Protein AF-A0A7X2SST5-F1 (afdb_monomer_lite)

InterPro domains:
  IPR001851 ABC transporter, permease [PF02653] (2-107)

Sequence (132 aa):
RAIFSLGIHTDNTKILGLMISNGLIGLAGGLISQNNGYADVNMGVGTIVIGLAAIIIGEVAYGELSLTARLVAVVVGSILYRFVLLIVLKLGFSTNDYKLLSAIILAFCLMLPLLQKKFHVNKVLKKGVERP

Radius of gyration: 20.22 Å; chains: 1; bounding box: 59×27×61 Å

pLDDT: mean 71.54, std 14.89, range [31.95, 95.5]

Organism: NCBI:txid1624

Structure (mmCIF, N/CA/C/O backbone):
data_AF-A0A7X2SST5-F1
#
_entry.id   AF-A0A7X2SST5-F1
#
loop_
_atom_site.group_PDB
_atom_site.id
_atom_site.type_symbol
_atom_site.label_atom_id
_atom_site.label_alt_id
_atom_site.label_comp_id
_atom_site.label_asym_id
_atom_site.label_entity_id
_atom_site.label_seq_id
_atom_site.pdbx_PDB_ins_code
_atom_site.Cartn_x
_atom_site.Cartn_y
_atom_site.Cartn_z
_atom_site.occupancy
_atom_site.B_iso_or_equiv
_atom_site.auth_seq_id
_atom_site.auth_comp_id
_atom_site.auth_asym_id
_atom_site.auth_atom_id
_atom_site.pdbx_PDB_model_num
ATOM 1 N N . ARG A 1 1 ? -15.196 4.500 26.429 1.00 44.34 1 ARG A N 1
ATOM 2 C CA . ARG A 1 1 ? -14.581 4.842 27.740 1.00 44.34 1 ARG A CA 1
ATOM 3 C C . ARG A 1 1 ? -14.426 3.644 28.702 1.00 44.34 1 ARG A C 1
ATOM 5 O O . ARG A 1 1 ? -13.832 3.837 29.747 1.00 44.34 1 ARG A O 1
ATOM 12 N N . ALA A 1 2 ? -14.848 2.420 28.348 1.00 51.78 2 ALA A N 1
ATOM 13 C CA . ALA A 1 2 ? -14.745 1.236 29.222 1.00 51.78 2 ALA A CA 1
ATOM 14 C C . ALA A 1 2 ? -13.326 0.630 29.366 1.00 51.78 2 ALA A C 1
ATOM 16 O O . ALA A 1 2 ? -13.075 -0.137 30.284 1.00 51.78 2 ALA A O 1
ATOM 17 N N . ILE A 1 3 ? -12.379 0.998 28.496 1.00 51.78 3 ILE A N 1
ATOM 18 C CA . ILE A 1 3 ? -11.029 0.399 28.449 1.00 51.78 3 ILE A CA 1
ATOM 19 C C . ILE A 1 3 ? -10.110 0.865 29.591 1.00 51.78 3 ILE A C 1
ATOM 21 O O . ILE A 1 3 ? -9.235 0.118 30.015 1.00 51.78 3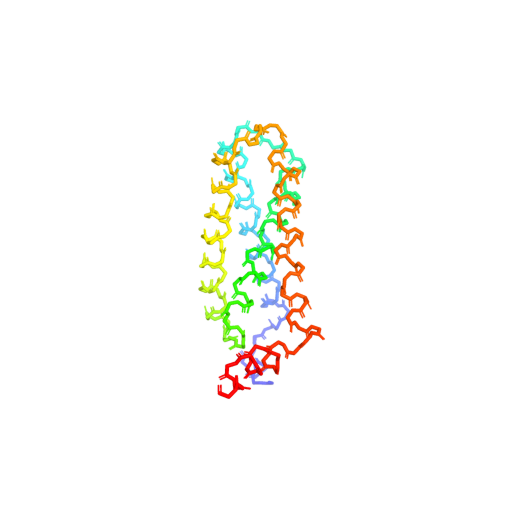 ILE A O 1
ATOM 25 N N . PHE A 1 4 ? -10.342 2.064 30.140 1.00 48.75 4 PHE A N 1
ATOM 26 C CA . PHE A 1 4 ? -9.567 2.576 31.279 1.00 48.75 4 PHE A CA 1
ATOM 27 C C . PHE A 1 4 ? -9.858 1.820 32.588 1.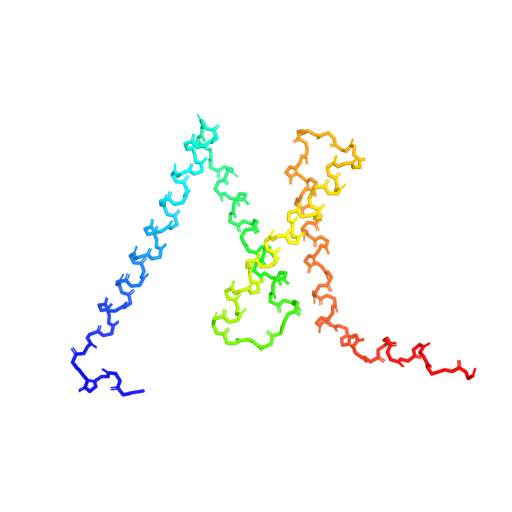00 48.75 4 PHE A C 1
ATOM 29 O O . PHE A 1 4 ? -9.062 1.895 33.515 1.00 48.75 4 PHE A O 1
ATOM 36 N N . SER A 1 5 ? -10.967 1.070 32.660 1.00 53.38 5 SER A N 1
ATOM 37 C CA . SER A 1 5 ? -11.354 0.304 33.853 1.00 53.38 5 SER A CA 1
ATOM 38 C C . SER A 1 5 ? -10.678 -1.071 33.955 1.00 53.38 5 SER A C 1
ATOM 40 O O . SER A 1 5 ? -10.791 -1.705 34.998 1.00 53.38 5 SER A O 1
ATOM 42 N N . LEU A 1 6 ? -9.990 -1.542 32.902 1.00 61.91 6 LEU A N 1
ATOM 43 C CA . LEU A 1 6 ? -9.298 -2.843 32.879 1.00 61.91 6 LEU A CA 1
ATOM 44 C C . LEU A 1 6 ? -7.775 -2.742 33.123 1.00 61.91 6 LEU A C 1
ATOM 46 O O . LEU A 1 6 ? -7.066 -3.727 32.951 1.00 61.91 6 LEU A O 1
ATOM 50 N N . GLY A 1 7 ? -7.236 -1.572 33.493 1.00 60.78 7 GLY A N 1
ATOM 51 C CA . GLY A 1 7 ? -5.789 -1.411 33.734 1.00 60.78 7 GLY A CA 1
ATOM 52 C C . GLY A 1 7 ? -4.916 -1.509 32.472 1.00 60.78 7 GLY A C 1
ATOM 53 O O . GLY A 1 7 ? -3.693 -1.620 32.559 1.00 60.78 7 GLY A O 1
ATOM 54 N N . ILE A 1 8 ? -5.526 -1.462 31.284 1.00 63.69 8 ILE A N 1
ATOM 55 C CA . ILE A 1 8 ? -4.812 -1.568 30.011 1.00 63.69 8 ILE A CA 1
ATOM 56 C C . ILE A 1 8 ? -4.320 -0.176 29.610 1.00 63.69 8 ILE A C 1
ATOM 58 O O . ILE A 1 8 ? -5.101 0.705 29.241 1.00 63.69 8 ILE A O 1
ATOM 62 N N . HIS A 1 9 ? -3.003 0.020 29.676 1.00 71.94 9 HIS A N 1
ATOM 63 C CA . HIS A 1 9 ? -2.341 1.245 29.240 1.00 71.94 9 HIS A CA 1
ATOM 64 C C . HIS A 1 9 ? -2.629 1.480 27.749 1.00 71.94 9 HIS A C 1
ATOM 66 O O . HIS A 1 9 ? -2.152 0.755 26.868 1.00 71.94 9 HIS A O 1
ATOM 72 N N . THR A 1 10 ? -3.442 2.498 27.460 1.00 75.62 10 THR A N 1
ATOM 73 C CA . THR A 1 10 ? -3.863 2.834 26.089 1.00 75.62 10 THR A CA 1
ATOM 74 C C . THR A 1 10 ? -2.660 3.195 25.216 1.00 75.62 10 THR A C 1
ATOM 76 O O . THR A 1 10 ? -2.633 2.854 24.035 1.00 75.62 10 THR A O 1
ATOM 79 N N . ASP A 1 11 ? -1.636 3.812 25.804 1.00 79.75 11 ASP A N 1
ATOM 80 C CA . ASP A 1 11 ? -0.404 4.170 25.102 1.00 79.75 11 ASP A CA 1
ATOM 81 C C . ASP A 1 11 ? 0.383 2.931 24.675 1.00 79.75 11 ASP A C 1
ATOM 83 O O . ASP A 1 11 ? 0.794 2.836 23.522 1.00 79.75 11 ASP A O 1
ATOM 87 N N . ASN A 1 12 ? 0.471 1.916 25.539 1.00 83.12 12 ASN A N 1
ATOM 88 C CA . ASN A 1 12 ? 1.140 0.659 25.207 1.00 83.12 12 ASN A CA 1
ATOM 89 C C . ASN A 1 12 ? 0.404 -0.102 24.092 1.00 83.12 12 ASN A C 1
ATOM 91 O O . ASN A 1 12 ? 1.028 -0.686 23.212 1.00 83.12 12 ASN A O 1
ATOM 95 N N . THR A 1 13 ? -0.931 -0.032 24.078 1.00 84.44 13 THR A N 1
ATOM 96 C CA . THR A 1 13 ? -1.754 -0.637 23.016 1.00 84.44 13 THR A CA 1
ATOM 97 C C . THR A 1 13 ? -1.552 0.073 21.672 1.00 84.44 13 THR A C 1
ATOM 99 O O . THR A 1 13 ? -1.451 -0.581 20.634 1.00 84.44 13 THR A O 1
ATOM 102 N N . LYS A 1 14 ? -1.440 1.409 21.672 1.00 86.06 14 LYS A N 1
ATOM 103 C CA . LYS A 1 14 ? -1.131 2.190 20.462 1.00 86.06 14 LYS A CA 1
ATOM 104 C C . LYS A 1 14 ? 0.275 1.901 19.942 1.00 86.06 14 LYS A C 1
ATOM 106 O O . LYS A 1 14 ? 0.432 1.683 18.744 1.00 86.06 14 LYS A O 1
ATOM 111 N N . ILE A 1 15 ? 1.276 1.876 20.825 1.00 90.31 15 ILE A N 1
ATOM 112 C CA . ILE A 1 15 ? 2.669 1.572 20.467 1.00 90.31 15 ILE A CA 1
ATOM 113 C C . ILE A 1 15 ? 2.757 0.168 19.867 1.00 90.31 15 ILE A C 1
ATOM 115 O O . ILE A 1 15 ? 3.333 0.007 18.795 1.00 90.31 15 ILE A O 1
ATOM 119 N N . LEU A 1 16 ? 2.113 -0.825 20.489 1.00 90.38 16 LEU A N 1
ATOM 120 C CA . LEU A 1 16 ? 2.062 -2.188 19.963 1.00 90.38 16 LEU A CA 1
ATOM 121 C C . LEU A 1 16 ? 1.411 -2.234 18.571 1.00 90.38 16 LEU A C 1
ATOM 123 O O . LEU A 1 16 ? 1.956 -2.848 17.656 1.00 90.38 16 LEU A O 1
ATOM 127 N N . GLY A 1 17 ? 0.289 -1.533 18.378 1.00 91.38 17 GLY A N 1
ATOM 128 C CA . GLY A 1 17 ? -0.372 -1.435 17.074 1.00 91.38 17 GLY A CA 1
ATOM 129 C C . GLY A 1 17 ? 0.509 -0.789 15.998 1.00 91.38 17 GLY A C 1
ATOM 130 O O . GLY A 1 17 ? 0.579 -1.290 14.873 1.00 91.38 17 GLY A O 1
ATOM 131 N N . LEU A 1 18 ? 1.227 0.284 16.340 1.00 92.25 18 LEU A N 1
ATOM 132 C CA . LEU A 1 18 ? 2.168 0.955 15.438 1.00 92.25 18 LEU A CA 1
ATOM 133 C C . LEU A 1 18 ? 3.368 0.067 15.104 1.00 92.25 18 LEU A C 1
ATOM 135 O O . LEU A 1 18 ? 3.762 -0.003 13.941 1.00 92.25 18 LEU A O 1
ATOM 139 N N . MET A 1 19 ? 3.929 -0.630 16.093 1.00 95.38 19 MET A N 1
ATOM 140 C CA . MET A 1 19 ? 5.042 -1.556 15.889 1.00 95.38 19 MET A CA 1
ATOM 141 C C . MET A 1 19 ? 4.658 -2.699 14.953 1.00 95.38 19 MET A C 1
ATOM 143 O O . MET A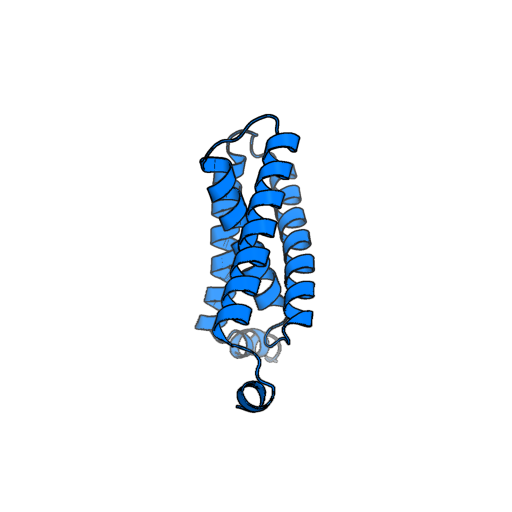 1 19 ? 5.379 -2.964 13.994 1.00 95.38 19 MET A O 1
ATOM 147 N N . ILE A 1 20 ? 3.506 -3.337 15.184 1.00 95.50 20 ILE A N 1
ATOM 148 C CA . ILE A 1 20 ? 3.022 -4.435 14.337 1.00 95.50 20 ILE A CA 1
ATOM 149 C C . ILE A 1 20 ? 2.752 -3.932 12.914 1.00 95.50 20 ILE A C 1
ATOM 151 O O . ILE A 1 20 ? 3.186 -4.559 11.951 1.00 95.50 20 ILE A O 1
ATOM 155 N N . SER A 1 21 ? 2.096 -2.776 12.767 1.00 91.31 21 SER A N 1
ATOM 156 C CA . SER A 1 21 ? 1.772 -2.215 11.447 1.00 91.31 21 SER A CA 1
ATOM 157 C C . SER A 1 21 ? 3.030 -1.890 10.637 1.00 91.31 21 SER A C 1
ATOM 159 O O . SER A 1 21 ? 3.147 -2.304 9.485 1.00 91.31 21 SER A O 1
ATOM 161 N N . ASN A 1 22 ? 4.003 -1.201 11.242 1.00 93.75 22 ASN A N 1
ATOM 162 C CA . ASN A 1 22 ? 5.260 -0.865 10.567 1.00 93.75 22 ASN A CA 1
ATOM 163 C C . ASN A 1 22 ? 6.120 -2.107 10.299 1.00 93.75 22 ASN A C 1
ATOM 165 O O . ASN A 1 22 ? 6.723 -2.209 9.232 1.00 93.75 22 ASN A O 1
ATOM 169 N N . GLY A 1 23 ? 6.132 -3.074 11.221 1.00 94.56 23 GLY A N 1
ATOM 170 C CA . GLY A 1 23 ? 6.831 -4.346 11.041 1.00 94.56 23 GLY A CA 1
ATOM 171 C C . GLY A 1 23 ? 6.297 -5.145 9.851 1.00 94.56 23 GLY A C 1
ATOM 172 O O . GLY A 1 23 ? 7.081 -5.606 9.025 1.00 94.56 23 GLY A O 1
ATOM 173 N N . LEU A 1 24 ? 4.971 -5.249 9.709 1.00 92.75 24 LEU A N 1
ATOM 174 C CA . LEU A 1 24 ? 4.334 -5.937 8.579 1.00 92.75 24 LEU A CA 1
ATOM 175 C C . LEU A 1 24 ? 4.621 -5.243 7.240 1.00 92.75 24 LEU A C 1
ATOM 177 O O . LEU A 1 24 ? 4.924 -5.920 6.258 1.00 92.75 24 LEU A O 1
ATOM 181 N N . ILE A 1 25 ? 4.573 -3.906 7.197 1.00 89.31 25 ILE A N 1
ATOM 182 C CA . ILE A 1 25 ? 4.888 -3.130 5.985 1.00 89.31 25 ILE A CA 1
ATOM 183 C C . ILE A 1 25 ? 6.360 -3.315 5.591 1.00 89.31 25 ILE A C 1
ATOM 185 O O . ILE A 1 25 ? 6.656 -3.564 4.421 1.00 89.31 25 ILE A O 1
ATOM 189 N N . GLY A 1 26 ? 7.282 -3.240 6.556 1.00 90.75 26 GLY A N 1
ATOM 190 C CA . GLY A 1 26 ? 8.711 -3.447 6.317 1.00 90.75 26 GLY A CA 1
ATOM 191 C C . GLY A 1 26 ? 9.028 -4.862 5.828 1.00 90.75 26 GLY A C 1
ATOM 192 O O . GLY A 1 26 ? 9.768 -5.029 4.858 1.00 90.75 26 GLY A O 1
ATOM 193 N N . LEU A 1 27 ? 8.412 -5.877 6.440 1.00 93.31 27 LEU A N 1
ATOM 194 C CA . LEU A 1 27 ? 8.577 -7.277 6.045 1.00 93.31 27 LEU A CA 1
ATOM 195 C C . LEU A 1 27 ? 8.031 -7.539 4.635 1.00 93.31 27 LEU A C 1
ATOM 197 O O . LEU A 1 27 ? 8.707 -8.170 3.824 1.00 93.31 27 LEU A O 1
ATOM 201 N N . ALA A 1 28 ? 6.854 -7.001 4.304 1.00 89.50 28 ALA A N 1
ATOM 202 C CA . ALA A 1 28 ? 6.305 -7.081 2.952 1.00 89.50 28 ALA A CA 1
ATOM 203 C C . ALA A 1 28 ? 7.224 -6.401 1.923 1.00 89.50 28 ALA A C 1
ATOM 205 O O . ALA A 1 28 ? 7.497 -6.974 0.869 1.00 89.50 28 ALA A O 1
ATOM 206 N N . GLY A 1 29 ? 7.762 -5.219 2.242 1.00 87.81 29 GLY A N 1
ATOM 207 C CA . GLY A 1 29 ? 8.725 -4.518 1.388 1.00 87.81 29 GLY A CA 1
ATOM 208 C C . GLY A 1 29 ? 10.003 -5.326 1.137 1.00 87.81 29 GLY A C 1
ATOM 209 O O . GLY A 1 29 ? 10.458 -5.408 -0.004 1.00 87.81 29 GLY A O 1
ATOM 210 N N . GLY A 1 30 ? 10.535 -5.978 2.175 1.00 89.62 30 GLY A N 1
ATOM 211 C CA . GLY A 1 30 ? 11.706 -6.856 2.078 1.00 89.62 30 GLY A CA 1
ATOM 212 C C . GLY A 1 30 ? 11.459 -8.146 1.287 1.00 89.62 30 GLY A C 1
ATOM 213 O O . GLY A 1 30 ? 12.357 -8.641 0.609 1.00 89.62 30 GLY A O 1
ATOM 214 N N . LEU A 1 31 ? 10.246 -8.704 1.329 1.00 91.19 31 LEU A N 1
ATOM 215 C CA . LEU A 1 31 ? 9.871 -9.842 0.479 1.00 91.19 31 LEU A CA 1
ATOM 216 C C . LEU A 1 31 ? 9.752 -9.429 -0.992 1.00 91.19 31 LEU A C 1
ATOM 218 O O . LEU A 1 31 ? 10.205 -10.152 -1.878 1.00 91.19 31 LEU A O 1
ATOM 222 N N . ILE A 1 32 ? 9.184 -8.252 -1.260 1.00 86.50 32 ILE A N 1
ATOM 223 C CA . ILE A 1 32 ? 9.037 -7.724 -2.622 1.00 86.50 32 ILE A CA 1
ATOM 224 C C . ILE A 1 32 ? 10.408 -7.423 -3.243 1.00 86.50 32 ILE A C 1
ATOM 226 O O . ILE A 1 32 ? 10.624 -7.744 -4.411 1.00 86.50 32 ILE A O 1
ATOM 230 N N . SER A 1 33 ? 11.345 -6.846 -2.485 1.00 89.25 33 SER A N 1
ATOM 231 C CA . SER A 1 33 ? 12.701 -6.584 -2.987 1.00 89.25 33 SER A CA 1
ATOM 232 C C . SER A 1 33 ? 13.477 -7.866 -3.277 1.00 89.25 33 SER A C 1
ATOM 234 O O . SER A 1 33 ? 14.143 -7.943 -4.306 1.00 89.25 33 SER A O 1
ATOM 236 N N . GLN A 1 34 ? 13.340 -8.891 -2.431 1.00 91.25 34 GLN A N 1
ATOM 237 C CA . GLN A 1 34 ? 13.915 -10.212 -2.697 1.00 91.25 34 GLN A CA 1
ATOM 238 C C . GLN A 1 34 ? 13.319 -10.845 -3.957 1.00 91.25 34 GLN A C 1
ATOM 240 O O . GLN A 1 34 ? 14.064 -11.349 -4.791 1.00 91.25 34 GLN A O 1
ATOM 245 N N . ASN A 1 35 ? 11.997 -10.766 -4.137 1.00 88.50 35 ASN A N 1
ATOM 246 C CA . ASN A 1 35 ? 11.329 -11.301 -5.323 1.00 88.50 35 ASN A CA 1
ATOM 247 C C . ASN A 1 35 ? 11.743 -10.585 -6.620 1.00 88.50 35 ASN A C 1
ATOM 249 O O . ASN A 1 35 ? 11.838 -11.216 -7.667 1.00 88.50 35 ASN A O 1
ATOM 253 N N . ASN A 1 36 ? 11.986 -9.274 -6.563 1.00 83.38 36 ASN A N 1
ATOM 254 C CA . ASN A 1 36 ? 12.392 -8.490 -7.732 1.00 83.38 36 ASN A CA 1
ATOM 255 C C . ASN A 1 36 ? 13.915 -8.484 -7.966 1.00 83.38 36 ASN A C 1
ATOM 257 O O . ASN A 1 36 ? 14.357 -8.045 -9.023 1.00 83.38 36 ASN A O 1
ATOM 261 N N . GLY A 1 37 ? 14.723 -8.952 -7.009 1.00 86.06 37 GLY A N 1
ATOM 262 C CA . GLY A 1 37 ? 16.187 -9.013 -7.108 1.00 86.06 37 GLY A CA 1
ATOM 263 C C . GLY A 1 37 ? 16.914 -7.674 -6.923 1.00 86.06 37 GLY A C 1
ATOM 264 O O . GLY A 1 37 ? 18.141 -7.638 -6.962 1.00 86.06 37 GLY A O 1
ATOM 265 N N . TYR A 1 38 ? 16.188 -6.574 -6.706 1.00 84.56 38 TYR A N 1
ATOM 266 C CA . TYR A 1 38 ? 16.748 -5.254 -6.415 1.00 84.56 38 TYR A CA 1
ATOM 267 C C . TYR A 1 38 ? 15.779 -4.413 -5.572 1.00 84.56 38 TYR A C 1
ATOM 269 O O . TYR A 1 38 ? 14.567 -4.643 -5.552 1.00 84.56 38 TYR A O 1
ATOM 277 N N . ALA A 1 39 ? 16.318 -3.415 -4.872 1.00 85.75 39 ALA A N 1
ATOM 278 C CA . ALA A 1 39 ? 15.547 -2.444 -4.104 1.00 85.75 39 ALA A CA 1
ATOM 279 C C . ALA A 1 39 ? 15.842 -1.030 -4.616 1.00 85.75 39 ALA A C 1
ATOM 281 O O . ALA A 1 39 ? 16.988 -0.594 -4.619 1.00 85.75 39 ALA A O 1
ATOM 282 N N . ASP A 1 40 ? 14.798 -0.318 -5.034 1.00 84.06 40 ASP A N 1
ATOM 283 C CA . ASP A 1 40 ? 14.864 1.075 -5.481 1.00 84.06 40 ASP A CA 1
ATOM 284 C C . ASP A 1 40 ? 13.782 1.884 -4.746 1.00 84.06 40 ASP A C 1
ATOM 286 O O . ASP A 1 40 ? 12.680 1.380 -4.502 1.00 84.06 40 ASP A O 1
ATOM 290 N N . VAL A 1 41 ? 14.064 3.144 -4.403 1.00 81.12 41 VAL A N 1
ATOM 291 C CA . VAL A 1 41 ? 13.114 4.052 -3.730 1.00 81.12 41 VAL A CA 1
ATOM 292 C C . VAL A 1 41 ? 11.823 4.220 -4.546 1.00 81.12 41 VAL A C 1
ATOM 294 O O . VAL A 1 41 ? 10.723 4.274 -3.989 1.00 81.12 41 VAL A O 1
ATOM 297 N N . ASN A 1 42 ? 11.925 4.196 -5.876 1.00 78.88 42 ASN A N 1
ATOM 298 C CA . ASN A 1 42 ? 10.793 4.267 -6.797 1.00 78.88 42 ASN A CA 1
ATOM 299 C C . ASN A 1 42 ? 9.864 3.046 -6.689 1.00 78.88 42 ASN A C 1
ATOM 301 O O . ASN A 1 42 ? 8.673 3.154 -6.989 1.00 78.88 42 ASN A O 1
ATOM 305 N N . MET A 1 43 ? 10.371 1.884 -6.261 1.00 78.06 43 MET A N 1
ATOM 306 C CA . MET A 1 43 ? 9.553 0.684 -6.046 1.00 78.06 43 MET A CA 1
ATOM 307 C C . MET A 1 43 ? 8.644 0.842 -4.820 1.00 78.06 43 MET A C 1
ATOM 309 O O . MET A 1 43 ? 7.476 0.446 -4.864 1.00 78.06 43 MET A O 1
ATOM 313 N N . GLY A 1 44 ? 9.148 1.473 -3.754 1.00 77.31 44 GLY A N 1
ATOM 314 C CA . GLY A 1 44 ? 8.373 1.763 -2.544 1.00 77.31 44 GLY A CA 1
ATOM 315 C C . GLY A 1 44 ? 7.241 2.754 -2.812 1.00 77.31 44 GLY A C 1
ATOM 316 O O . GLY A 1 44 ? 6.083 2.467 -2.509 1.00 77.31 44 GLY A O 1
ATOM 317 N N . VAL A 1 45 ? 7.555 3.876 -3.470 1.00 79.56 45 VAL A N 1
ATOM 318 C CA . VAL A 1 45 ? 6.554 4.889 -3.853 1.00 79.56 45 VAL A CA 1
ATOM 319 C C . VAL A 1 45 ? 5.476 4.282 -4.757 1.00 79.56 45 VAL A C 1
ATOM 321 O O . VAL A 1 45 ? 4.287 4.466 -4.499 1.00 79.56 45 VAL A O 1
ATOM 324 N N . GLY A 1 46 ? 5.864 3.487 -5.762 1.00 76.81 46 GLY A N 1
ATOM 325 C CA . GLY A 1 46 ? 4.910 2.801 -6.639 1.00 76.81 46 GLY A CA 1
ATOM 326 C C . GLY A 1 46 ? 3.981 1.843 -5.885 1.00 76.81 46 GLY A C 1
ATOM 327 O O . GLY A 1 46 ? 2.777 1.828 -6.131 1.00 76.81 46 GLY A O 1
ATOM 328 N N . THR A 1 47 ? 4.513 1.090 -4.920 1.00 80.06 47 THR A N 1
ATOM 329 C CA . THR A 1 47 ? 3.727 0.131 -4.126 1.00 80.06 47 THR A CA 1
ATOM 330 C C . THR A 1 47 ? 2.700 0.834 -3.233 1.00 80.06 47 THR A C 1
ATOM 332 O O . THR A 1 47 ? 1.557 0.383 -3.151 1.00 80.06 47 THR A O 1
ATOM 335 N N . ILE A 1 48 ? 3.057 1.968 -2.618 1.00 83.38 48 ILE A N 1
ATOM 336 C CA . ILE A 1 48 ? 2.130 2.767 -1.796 1.00 83.38 48 ILE A CA 1
ATOM 337 C C . ILE A 1 48 ? 0.977 3.308 -2.649 1.00 83.38 48 ILE A C 1
ATOM 339 O O . ILE A 1 48 ? -0.184 3.190 -2.260 1.00 83.38 48 ILE A O 1
ATOM 343 N N . VAL A 1 49 ? 1.281 3.857 -3.829 1.00 77.50 49 VAL A N 1
ATOM 344 C CA . VAL A 1 49 ? 0.270 4.390 -4.757 1.00 77.50 49 VAL A CA 1
ATOM 345 C C . VAL A 1 49 ? -0.708 3.295 -5.199 1.00 77.50 49 VAL A C 1
ATOM 347 O O . VAL A 1 49 ? -1.920 3.508 -5.170 1.00 77.50 49 VAL A O 1
ATOM 350 N N . ILE A 1 50 ? -0.204 2.103 -5.532 1.00 77.81 50 ILE A N 1
ATOM 351 C CA . ILE A 1 50 ? -1.035 0.939 -5.884 1.00 77.81 50 ILE A CA 1
ATOM 352 C C . ILE A 1 50 ? -1.879 0.467 -4.684 1.00 77.81 50 ILE A C 1
ATOM 354 O O . ILE A 1 50 ? -3.038 0.087 -4.853 1.00 77.81 50 ILE A O 1
ATOM 358 N N . GLY A 1 51 ? -1.338 0.512 -3.465 1.00 83.06 51 GLY A N 1
ATOM 359 C CA . GLY A 1 51 ? -2.085 0.179 -2.248 1.00 83.06 51 GLY A CA 1
ATOM 360 C C . GLY A 1 51 ? -3.249 1.140 -1.996 1.00 83.06 51 GLY A C 1
ATOM 361 O O . GLY A 1 51 ? -4.383 0.705 -1.796 1.00 83.06 51 GLY A O 1
ATOM 362 N N . LEU A 1 52 ? -2.993 2.448 -2.078 1.00 81.94 52 LEU A N 1
ATOM 363 C CA . LEU A 1 52 ? -4.019 3.488 -1.937 1.00 81.94 52 LEU A CA 1
ATOM 364 C C . LEU A 1 52 ? -5.101 3.362 -3.017 1.00 81.94 52 LEU A C 1
ATOM 366 O O . LEU A 1 52 ? -6.287 3.465 -2.712 1.00 81.94 52 LEU A O 1
ATOM 370 N N . ALA A 1 53 ? -4.705 3.067 -4.255 1.00 78.44 53 ALA A N 1
ATOM 371 C CA . ALA A 1 53 ? -5.620 2.789 -5.355 1.00 78.44 53 ALA A CA 1
ATOM 372 C C . ALA A 1 53 ? -6.602 1.656 -5.043 1.00 78.44 53 ALA A C 1
ATOM 374 O O . ALA A 1 53 ? -7.814 1.832 -5.164 1.00 78.44 53 ALA A O 1
ATOM 375 N N . ALA A 1 54 ? -6.079 0.499 -4.628 1.00 79.81 54 ALA A N 1
ATOM 376 C CA . ALA A 1 54 ? -6.883 -0.679 -4.323 1.00 79.81 54 ALA A CA 1
ATOM 377 C C . ALA A 1 54 ? -7.867 -0.414 -3.175 1.00 79.81 54 ALA A C 1
ATOM 379 O O . ALA A 1 54 ? -9.015 -0.857 -3.241 1.00 79.81 54 ALA A O 1
ATOM 380 N N . ILE A 1 55 ? -7.445 0.351 -2.159 1.00 79.56 55 ILE A N 1
ATOM 381 C CA . ILE A 1 55 ? -8.313 0.758 -1.047 1.00 79.56 55 ILE A CA 1
ATOM 382 C C . ILE A 1 55 ? -9.465 1.627 -1.545 1.00 79.56 55 ILE A C 1
ATOM 384 O O . ILE A 1 55 ? -10.616 1.357 -1.213 1.00 79.56 55 ILE A O 1
ATOM 388 N N . ILE A 1 56 ? -9.173 2.632 -2.370 1.00 77.69 56 ILE A N 1
ATOM 389 C CA . ILE A 1 56 ? -10.184 3.554 -2.896 1.00 77.69 56 ILE A CA 1
ATOM 390 C C . ILE A 1 56 ? -11.172 2.816 -3.807 1.00 77.69 56 ILE A C 1
ATOM 392 O O . ILE A 1 56 ? -12.377 3.008 -3.669 1.00 77.69 56 ILE A O 1
ATOM 396 N N . ILE A 1 57 ? -10.689 1.934 -4.688 1.00 75.75 57 ILE A N 1
ATOM 397 C CA . ILE A 1 57 ? -11.544 1.108 -5.557 1.00 75.75 57 ILE A CA 1
ATOM 398 C C . ILE A 1 57 ? -12.456 0.202 -4.717 1.00 75.75 57 ILE A C 1
ATOM 400 O O . ILE A 1 57 ? -13.659 0.139 -4.971 1.00 75.75 57 ILE A O 1
ATOM 404 N N . GLY A 1 58 ? -11.908 -0.470 -3.701 1.00 75.06 58 GLY A N 1
ATOM 405 C CA . GLY A 1 58 ? -12.685 -1.324 -2.800 1.00 75.06 58 GLY A CA 1
ATOM 406 C C . GLY A 1 58 ? -13.739 -0.547 -2.006 1.00 75.06 58 GLY A C 1
ATOM 407 O O . GLY A 1 58 ? -14.882 -0.986 -1.892 1.00 75.06 58 GLY A O 1
ATOM 408 N N . GLU A 1 59 ? -13.383 0.634 -1.501 1.00 73.75 59 GLU A N 1
ATOM 409 C CA . GLU A 1 59 ? -14.284 1.494 -0.725 1.00 73.75 59 GLU A CA 1
ATOM 410 C C . GLU A 1 59 ? -15.430 2.059 -1.578 1.00 73.75 59 GLU A C 1
ATOM 412 O O . GLU A 1 59 ? -16.577 2.090 -1.135 1.00 73.75 59 GLU A O 1
ATOM 417 N N . VAL A 1 60 ? -15.153 2.429 -2.831 1.00 70.75 60 VAL A N 1
ATOM 418 C CA . VAL A 1 60 ? -16.173 2.895 -3.787 1.00 70.75 60 VAL A CA 1
ATOM 419 C C . VAL A 1 60 ? -17.156 1.785 -4.157 1.00 70.75 60 VAL A C 1
ATOM 421 O O . VAL A 1 60 ? -18.340 2.063 -4.328 1.00 70.75 60 VAL A O 1
ATOM 424 N N . ALA A 1 61 ? -16.691 0.538 -4.270 1.00 68.81 61 ALA A N 1
ATOM 425 C CA . ALA A 1 61 ? -17.538 -0.584 -4.667 1.00 68.81 61 ALA A CA 1
ATOM 426 C C . ALA A 1 61 ? -18.610 -0.944 -3.623 1.00 68.81 61 ALA A C 1
ATOM 428 O O . ALA A 1 61 ? -19.680 -1.419 -3.995 1.00 68.81 61 ALA A O 1
ATOM 429 N N . TYR A 1 62 ? -18.338 -0.727 -2.333 1.00 65.69 62 TYR A N 1
ATOM 430 C CA . TYR A 1 62 ? -19.183 -1.241 -1.251 1.00 65.69 62 TYR A CA 1
ATOM 431 C C . TYR A 1 62 ? -19.738 -0.175 -0.282 1.00 65.69 62 TYR A C 1
ATOM 433 O O . TYR A 1 62 ? -20.664 -0.483 0.465 1.00 65.69 62 TYR A O 1
ATOM 441 N N . GLY A 1 63 ? -19.259 1.076 -0.301 1.00 67.31 63 GLY A N 1
ATOM 442 C CA . GLY A 1 63 ? -19.832 2.160 0.512 1.00 67.31 63 GLY A CA 1
ATOM 443 C C . GLY A 1 63 ? -19.522 2.056 2.015 1.00 67.31 63 GLY A C 1
ATOM 444 O O . GLY A 1 63 ? -18.371 1.844 2.395 1.00 67.31 63 GLY A O 1
ATOM 445 N N . GLU A 1 64 ? -20.525 2.263 2.884 1.00 58.47 64 GLU A N 1
ATOM 446 C CA . GLU A 1 64 ? -20.343 2.190 4.345 1.00 58.47 64 GLU A CA 1
ATOM 447 C C . GLU A 1 64 ? -20.155 0.743 4.809 1.00 58.47 64 GLU A C 1
ATOM 449 O O . GLU A 1 64 ? -21.077 -0.071 4.795 1.00 58.47 64 GLU A O 1
ATOM 454 N N . LEU A 1 65 ? -18.938 0.426 5.243 1.00 61.50 65 LEU A N 1
ATOM 455 C CA . LEU A 1 65 ? -18.544 -0.923 5.624 1.00 61.50 65 LEU A CA 1
ATOM 456 C C . LEU A 1 65 ? -17.922 -0.940 7.014 1.00 61.50 65 LEU A C 1
ATOM 458 O O . LEU A 1 65 ? -17.130 -0.070 7.383 1.00 61.50 65 LEU A O 1
ATOM 462 N N . SER A 1 66 ? -18.219 -2.008 7.752 1.00 73.50 66 SER A N 1
ATOM 463 C CA . SER A 1 66 ? -17.460 -2.392 8.938 1.00 73.50 66 SER A CA 1
ATOM 464 C C . SER A 1 66 ? -16.002 -2.699 8.573 1.00 73.50 66 SER A C 1
ATOM 466 O O . SER A 1 66 ? -15.672 -3.012 7.427 1.00 73.50 66 SER A O 1
ATOM 468 N N . LEU A 1 67 ? -15.103 -2.628 9.557 1.00 74.06 67 LEU A N 1
ATOM 469 C CA . LEU A 1 67 ? -13.656 -2.786 9.354 1.00 74.06 67 LEU A CA 1
ATOM 470 C C . LEU A 1 67 ? -13.302 -4.104 8.635 1.00 74.06 67 LEU A C 1
ATOM 472 O O . LEU A 1 67 ? -12.467 -4.113 7.734 1.00 74.06 67 LEU A O 1
ATOM 476 N N . THR A 1 68 ? -13.994 -5.199 8.960 1.00 78.94 68 THR A N 1
ATOM 477 C CA . THR A 1 68 ? -13.845 -6.501 8.290 1.00 78.94 68 THR A CA 1
ATOM 478 C C . THR A 1 68 ? -14.290 -6.470 6.835 1.00 78.94 68 THR A C 1
ATOM 480 O O . THR A 1 68 ? -13.575 -6.962 5.964 1.00 78.94 68 THR A O 1
ATOM 483 N N . ALA A 1 69 ? -15.435 -5.858 6.545 1.00 78.38 69 ALA A N 1
ATOM 484 C CA . ALA A 1 69 ? -15.930 -5.751 5.181 1.00 78.38 69 ALA A CA 1
ATOM 485 C C . ALA A 1 69 ? -15.055 -4.811 4.328 1.00 78.38 69 ALA A C 1
ATOM 487 O O . ALA A 1 69 ? -14.852 -5.074 3.144 1.00 78.38 69 ALA A O 1
ATOM 488 N N . ARG A 1 70 ? -14.417 -3.800 4.940 1.00 77.56 70 ARG A N 1
ATOM 489 C CA . ARG A 1 70 ? -13.402 -2.963 4.282 1.00 77.56 70 ARG A CA 1
ATOM 490 C C . ARG A 1 70 ? -12.161 -3.766 3.893 1.00 77.56 70 ARG A C 1
ATOM 492 O O . ARG A 1 70 ? -11.683 -3.610 2.777 1.00 77.56 70 ARG A O 1
ATOM 499 N N . LEU A 1 71 ? -11.668 -4.659 4.756 1.00 82.44 71 LEU A N 1
ATOM 500 C CA . LEU A 1 71 ? -10.532 -5.531 4.418 1.00 82.44 71 LEU A CA 1
ATOM 501 C C . LEU A 1 71 ? -10.852 -6.446 3.227 1.00 82.44 71 LEU A C 1
ATOM 503 O O . LEU A 1 71 ? -10.046 -6.549 2.305 1.00 82.44 71 LEU A O 1
ATOM 507 N N . VAL A 1 72 ? -12.043 -7.052 3.200 1.00 83.06 72 VAL A N 1
ATOM 508 C CA . VAL A 1 72 ? -12.486 -7.887 2.068 1.00 83.06 72 VAL A CA 1
ATOM 509 C C . VAL A 1 72 ? -12.631 -7.053 0.793 1.00 83.06 72 VAL A C 1
ATOM 511 O O . VAL A 1 72 ? -12.146 -7.457 -0.263 1.00 83.06 72 VAL A O 1
ATOM 514 N N . ALA A 1 73 ? -13.224 -5.862 0.887 1.00 80.69 73 ALA A N 1
ATOM 515 C CA . ALA A 1 73 ? -13.381 -4.961 -0.249 1.00 80.69 73 ALA A CA 1
ATOM 516 C C . ALA A 1 73 ? -12.031 -4.514 -0.835 1.00 80.69 73 ALA A C 1
ATOM 518 O O . ALA A 1 73 ? -11.895 -4.444 -2.053 1.00 80.69 73 ALA A O 1
ATOM 519 N N . VAL A 1 74 ? -11.011 -4.276 -0.001 1.00 82.94 74 VAL A N 1
ATOM 520 C CA . VAL A 1 74 ? -9.642 -3.955 -0.451 1.00 82.94 74 VAL A CA 1
ATOM 521 C C . VAL A 1 74 ? -9.021 -5.133 -1.206 1.00 82.94 74 VAL A C 1
ATOM 523 O O . VAL A 1 74 ? -8.412 -4.933 -2.257 1.00 82.94 74 VAL A O 1
ATOM 526 N N . VAL A 1 75 ? -9.198 -6.365 -0.715 1.00 85.69 75 VAL A N 1
ATOM 527 C CA . VAL A 1 75 ? -8.713 -7.576 -1.402 1.00 85.69 75 VAL A CA 1
ATOM 528 C C . VAL A 1 75 ? -9.374 -7.706 -2.775 1.00 85.69 75 VAL A C 1
ATOM 530 O O . VAL A 1 75 ? -8.671 -7.847 -3.777 1.00 85.69 75 VAL A O 1
ATOM 533 N N . VAL A 1 76 ? -10.699 -7.562 -2.850 1.00 84.12 76 VAL A N 1
ATOM 534 C CA . VAL A 1 76 ? -11.445 -7.582 -4.121 1.00 84.12 76 VAL A CA 1
ATOM 535 C C . VAL A 1 76 ? -11.013 -6.432 -5.044 1.00 84.12 76 VAL A C 1
ATOM 537 O O . VAL A 1 76 ? -10.772 -6.649 -6.232 1.00 84.12 76 VAL A O 1
ATOM 540 N N . GLY A 1 77 ? -10.829 -5.225 -4.504 1.00 80.75 77 GLY A N 1
ATOM 541 C CA . GLY A 1 77 ? -10.351 -4.050 -5.238 1.00 80.75 77 GLY A CA 1
ATOM 542 C C . GLY A 1 77 ? -8.949 -4.239 -5.823 1.00 80.75 77 GLY A C 1
ATOM 543 O O . GLY A 1 77 ? -8.697 -3.841 -6.960 1.00 80.75 77 GLY A O 1
ATOM 544 N N . SER A 1 78 ? -8.054 -4.920 -5.100 1.00 82.75 78 SER A N 1
ATOM 545 C CA . SER A 1 78 ? -6.706 -5.250 -5.584 1.00 82.75 78 SER A CA 1
ATOM 546 C C . SER A 1 78 ? -6.728 -6.205 -6.783 1.00 82.75 78 SER A C 1
ATOM 548 O O . SER A 1 78 ? -5.954 -6.032 -7.728 1.00 82.75 78 SER A O 1
ATOM 550 N N . ILE A 1 79 ? -7.658 -7.168 -6.785 1.00 85.56 79 ILE A N 1
ATOM 551 C CA . ILE A 1 79 ? -7.851 -8.121 -7.883 1.00 85.56 79 ILE A CA 1
ATOM 552 C C . ILE A 1 79 ? -8.408 -7.389 -9.108 1.00 85.56 79 ILE A C 1
ATOM 554 O O . ILE A 1 79 ? -7.866 -7.535 -10.204 1.00 85.56 79 ILE A O 1
ATOM 558 N N . LEU A 1 80 ? -9.434 -6.550 -8.925 1.00 81.81 80 LEU A N 1
ATOM 559 C CA . LEU A 1 80 ? -10.005 -5.729 -9.999 1.00 81.81 80 LEU A CA 1
ATOM 560 C C . LEU A 1 80 ? -8.959 -4.805 -10.631 1.00 81.81 80 LEU A C 1
ATOM 562 O O . LEU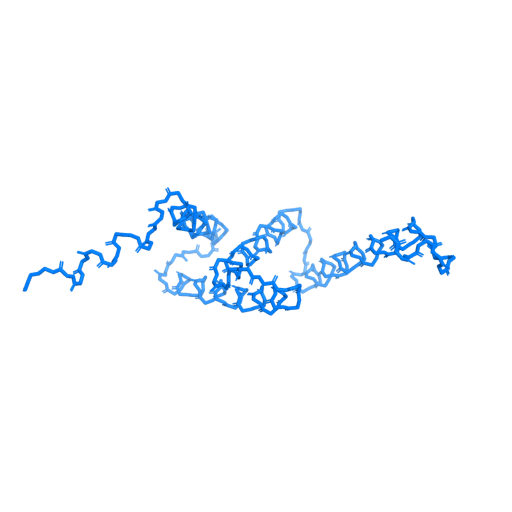 A 1 80 ? -8.845 -4.757 -11.855 1.00 81.81 80 LEU A O 1
ATOM 566 N N . TYR A 1 81 ? -8.144 -4.132 -9.815 1.00 75.62 81 TYR A N 1
ATOM 567 C CA . TYR A 1 81 ? -7.034 -3.314 -10.306 1.00 75.62 81 TYR A CA 1
ATOM 568 C C . TYR A 1 81 ? -6.061 -4.133 -11.166 1.00 75.62 81 TYR A C 1
ATOM 570 O O . TYR A 1 81 ? -5.648 -3.690 -12.240 1.00 75.62 81 TYR A O 1
ATOM 578 N N . ARG A 1 82 ? -5.739 -5.361 -10.737 1.00 78.69 82 ARG A N 1
ATOM 579 C CA . ARG A 1 82 ? -4.878 -6.277 -11.498 1.00 78.69 82 ARG A CA 1
ATOM 580 C C . ARG A 1 82 ? -5.495 -6.651 -12.848 1.00 78.69 82 ARG A C 1
ATOM 582 O O . ARG A 1 82 ? -4.774 -6.666 -13.841 1.00 78.69 82 ARG A O 1
ATOM 589 N N . PHE A 1 83 ? -6.804 -6.901 -12.907 1.00 80.94 83 PHE A N 1
ATOM 590 C CA . PHE A 1 83 ? -7.510 -7.180 -14.163 1.00 80.94 83 PHE A CA 1
ATOM 591 C C . PHE A 1 83 ? -7.472 -5.996 -15.129 1.00 80.94 83 PHE A C 1
ATOM 593 O O . PHE A 1 83 ? -7.145 -6.183 -16.300 1.00 80.94 83 PHE A O 1
ATOM 600 N N . VAL A 1 84 ? -7.747 -4.782 -14.645 1.00 74.69 84 VAL A N 1
ATOM 601 C CA . VAL A 1 84 ? -7.671 -3.561 -15.465 1.00 74.69 84 VAL A CA 1
ATOM 602 C C . VAL A 1 84 ? -6.260 -3.383 -16.027 1.00 74.69 84 VAL A C 1
ATOM 604 O O . VAL A 1 84 ? -6.095 -3.166 -17.226 1.00 74.69 84 VAL A O 1
ATOM 607 N N . LEU A 1 85 ? -5.236 -3.558 -15.189 1.00 72.69 85 LEU A N 1
ATOM 608 C CA . LEU A 1 85 ? -3.839 -3.452 -15.606 1.00 72.69 85 LEU A CA 1
ATOM 609 C C . LEU A 1 85 ? -3.472 -4.501 -16.672 1.00 72.69 85 LEU A C 1
ATOM 611 O O . LEU A 1 85 ? -2.821 -4.165 -17.658 1.00 72.69 85 LEU A O 1
ATOM 615 N N . LEU A 1 86 ? -3.933 -5.747 -16.524 1.00 75.69 86 LEU A N 1
ATOM 616 C CA . LEU A 1 86 ? -3.707 -6.826 -17.497 1.00 75.69 86 LEU A CA 1
ATOM 617 C C . LEU A 1 86 ? -4.396 -6.575 -18.846 1.00 75.69 86 LEU A C 1
ATOM 619 O O . LEU A 1 86 ? -3.803 -6.843 -19.892 1.00 75.69 86 LEU A O 1
ATOM 623 N N . ILE A 1 87 ? -5.631 -6.066 -18.840 1.00 72.00 87 ILE A N 1
ATOM 624 C CA . ILE A 1 87 ? -6.370 -5.719 -20.067 1.00 72.00 87 ILE A CA 1
ATOM 625 C C . ILE A 1 87 ? -5.614 -4.644 -20.843 1.00 72.00 87 ILE A C 1
ATOM 627 O O . ILE A 1 87 ? -5.464 -4.734 -22.060 1.00 72.00 87 ILE A O 1
ATOM 631 N N . VAL A 1 88 ? -5.091 -3.652 -20.130 1.00 65.56 88 VAL A N 1
ATOM 632 C CA . VAL A 1 88 ? -4.356 -2.561 -20.757 1.00 65.56 88 VAL A CA 1
ATOM 633 C C . VAL A 1 88 ? -2.986 -3.010 -21.271 1.00 65.56 88 VAL A C 1
ATOM 635 O O . VAL A 1 88 ? -2.583 -2.608 -22.360 1.00 65.56 88 VAL A O 1
ATOM 638 N N . LEU A 1 89 ? -2.307 -3.910 -20.557 1.00 66.00 89 LEU A N 1
ATOM 639 C CA . LEU A 1 89 ? -1.075 -4.543 -21.036 1.00 66.00 89 LEU A CA 1
ATOM 640 C C . LEU A 1 89 ? -1.302 -5.283 -22.367 1.00 66.00 89 LEU A C 1
ATOM 642 O O . LEU A 1 89 ? -0.481 -5.201 -23.277 1.00 66.00 89 LEU A O 1
ATOM 646 N N . LYS A 1 90 ? -2.448 -5.966 -22.505 1.00 66.06 90 LYS A N 1
ATOM 647 C CA . LYS A 1 90 ? -2.834 -6.662 -23.743 1.00 66.06 90 LYS A CA 1
ATOM 648 C C . LYS A 1 90 ? -3.160 -5.730 -24.912 1.00 66.06 90 LYS A C 1
ATOM 650 O O . LYS A 1 90 ? -3.057 -6.168 -26.052 1.00 66.06 90 LYS A O 1
ATOM 655 N N . LEU A 1 91 ? -3.523 -4.474 -24.654 1.00 63.94 91 LEU A N 1
ATOM 656 C CA . LEU A 1 91 ? -3.800 -3.471 -25.691 1.00 63.94 91 LEU A CA 1
ATOM 657 C C . LEU A 1 91 ? -2.525 -2.910 -26.356 1.00 63.94 91 LEU A C 1
ATOM 659 O O . LEU A 1 91 ? -2.628 -2.057 -27.232 1.00 63.94 91 LEU A O 1
ATOM 663 N N . GLY A 1 92 ? -1.338 -3.426 -26.011 1.00 54.12 92 GLY A N 1
ATOM 664 C CA . GLY A 1 92 ? -0.131 -3.271 -26.832 1.00 54.12 92 GLY A CA 1
ATOM 665 C C . GLY A 1 92 ? 0.750 -2.067 -26.500 1.00 54.12 92 GLY A C 1
ATOM 666 O O . GLY A 1 92 ? 1.644 -1.744 -27.276 1.00 54.12 92 GLY A O 1
ATOM 667 N N . PHE A 1 93 ? 0.546 -1.414 -25.354 1.00 54.81 93 PHE A N 1
ATOM 668 C CA . PHE A 1 93 ? 1.473 -0.383 -24.885 1.00 54.81 93 PHE A CA 1
ATOM 669 C C . PHE A 1 93 ? 2.761 -1.021 -24.342 1.00 54.81 93 PHE A C 1
ATOM 671 O O . PHE A 1 93 ? 2.721 -1.968 -23.553 1.00 54.81 93 PHE A O 1
ATOM 678 N N . SER A 1 94 ? 3.911 -0.514 -24.783 1.00 46.03 94 SER A N 1
ATOM 679 C CA . SER A 1 94 ? 5.237 -1.038 -24.453 1.00 46.03 94 SER A CA 1
ATOM 680 C C . SER A 1 94 ? 5.559 -0.950 -22.953 1.00 46.03 94 SER A C 1
ATOM 682 O O . SER A 1 94 ? 5.707 0.146 -22.417 1.00 46.03 94 SER A O 1
ATOM 684 N N . THR A 1 95 ? 5.817 -2.092 -22.304 1.00 50.88 95 THR A N 1
ATOM 685 C CA . THR A 1 95 ? 7.082 -2.330 -21.582 1.00 50.88 95 THR A CA 1
ATOM 686 C C . THR A 1 95 ? 7.496 -1.315 -20.510 1.00 50.88 95 THR A C 1
ATOM 688 O O . THR A 1 95 ? 7.268 -1.40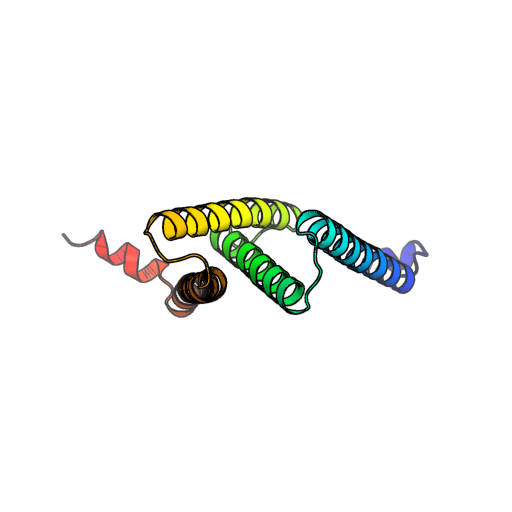1 -19.305 1.00 50.88 95 THR A O 1
ATOM 691 N N . ASN A 1 96 ? 8.205 -0.313 -21.016 1.00 50.22 96 ASN A N 1
ATOM 692 C CA . ASN A 1 96 ? 8.934 0.664 -20.231 1.00 50.22 96 ASN A CA 1
ATOM 693 C C . ASN A 1 96 ? 8.039 1.794 -19.709 1.00 50.22 96 ASN A C 1
ATOM 695 O O . ASN A 1 96 ? 8.350 2.371 -18.669 1.00 50.22 96 ASN A O 1
ATOM 699 N N . ASP A 1 97 ? 6.888 2.032 -20.340 1.00 54.09 97 ASP A N 1
ATOM 700 C CA . ASP A 1 97 ? 5.924 3.060 -19.934 1.00 54.09 97 ASP A CA 1
ATOM 701 C C . ASP A 1 97 ? 4.840 2.519 -18.997 1.00 54.09 97 ASP A C 1
ATOM 703 O O . ASP A 1 97 ? 3.909 3.239 -18.636 1.00 54.09 97 ASP A O 1
ATOM 707 N N . TYR A 1 98 ? 4.944 1.265 -18.541 1.00 55.50 98 TYR A N 1
ATOM 708 C CA . TYR A 1 98 ? 3.917 0.656 -17.692 1.00 55.50 98 TYR A CA 1
ATOM 709 C C . TYR A 1 98 ? 3.653 1.418 -16.397 1.00 55.50 98 TYR A C 1
ATOM 711 O O . TYR A 1 98 ? 2.508 1.464 -15.955 1.00 55.50 98 TYR A O 1
ATOM 719 N N . LYS A 1 99 ? 4.660 2.073 -15.809 1.00 60.97 99 LYS A N 1
ATOM 720 C CA . LYS A 1 99 ? 4.454 2.943 -14.639 1.00 60.97 99 LYS A CA 1
ATOM 721 C C . LYS A 1 99 ? 3.672 4.209 -14.997 1.00 60.97 99 LYS A C 1
ATOM 723 O O . LYS A 1 99 ? 2.775 4.590 -14.250 1.00 60.97 99 LYS A O 1
ATOM 728 N N . LEU A 1 100 ? 3.986 4.831 -16.134 1.00 66.44 100 LEU A N 1
ATOM 729 C CA . LEU A 1 100 ? 3.335 6.054 -16.609 1.00 66.44 100 LEU A CA 1
ATOM 730 C C . LEU A 1 100 ? 1.876 5.778 -16.984 1.00 66.44 100 LEU A C 1
ATOM 732 O O . LEU A 1 100 ? 0.959 6.452 -16.523 1.00 66.44 100 LEU A O 1
ATOM 736 N N . LEU A 1 101 ? 1.662 4.723 -17.760 1.00 66.12 101 LEU A N 1
ATOM 737 C CA . LEU A 1 101 ? 0.350 4.298 -18.213 1.00 66.12 101 LEU A CA 1
ATOM 738 C C . LEU A 1 101 ? -0.523 3.860 -17.029 1.00 66.12 101 LEU A C 1
ATOM 740 O O . LEU A 1 101 ? -1.660 4.308 -16.900 1.00 66.12 101 LEU A O 1
ATOM 744 N N . SER A 1 102 ? 0.033 3.070 -16.104 1.00 62.47 102 SER A N 1
ATOM 745 C CA . SER A 1 102 ? -0.641 2.674 -14.863 1.00 62.47 102 SER A CA 1
ATOM 746 C C . SER A 1 102 ? -1.012 3.878 -13.999 1.00 62.47 102 SER A C 1
ATOM 748 O O . SER A 1 102 ? -2.099 3.878 -13.428 1.00 62.47 102 SER A O 1
ATOM 750 N N . ALA A 1 103 ? -0.155 4.899 -13.908 1.00 68.81 103 ALA A N 1
ATOM 751 C CA . ALA A 1 103 ? -0.455 6.126 -13.173 1.00 68.81 103 ALA A CA 1
ATOM 752 C C . ALA A 1 103 ? -1.583 6.931 -13.836 1.00 68.81 103 ALA A C 1
ATOM 754 O O . ALA A 1 103 ? -2.458 7.430 -13.132 1.00 68.81 103 ALA A O 1
ATOM 755 N N . ILE A 1 104 ? -1.616 7.009 -15.171 1.00 73.88 104 ILE A N 1
ATOM 756 C CA . ILE A 1 104 ? -2.682 7.691 -15.924 1.00 73.88 104 ILE A CA 1
ATOM 757 C C . ILE A 1 104 ? -4.019 6.964 -15.761 1.00 73.88 104 ILE A C 1
ATOM 759 O O . ILE A 1 104 ? -5.031 7.594 -15.464 1.00 73.88 104 ILE A O 1
ATOM 763 N N . ILE A 1 105 ? -4.036 5.639 -15.904 1.00 68.31 105 ILE A N 1
ATOM 764 C CA . ILE A 1 105 ? -5.246 4.820 -15.727 1.00 68.31 105 ILE A CA 1
ATOM 765 C C . ILE A 1 105 ? -5.744 4.928 -14.300 1.00 68.31 105 ILE A C 1
ATOM 767 O O . ILE A 1 105 ? -6.939 5.095 -14.076 1.00 68.31 105 ILE A O 1
ATOM 771 N N . LEU A 1 106 ? -4.827 4.861 -13.337 1.00 67.25 106 LEU A N 1
ATOM 772 C CA . LEU A 1 106 ? -5.159 5.038 -11.941 1.00 67.25 106 LEU A CA 1
ATOM 773 C C . LEU A 1 106 ? -5.747 6.431 -11.693 1.00 67.25 106 LEU A C 1
ATOM 775 O O . LEU A 1 106 ? -6.791 6.532 -11.057 1.00 67.25 106 LEU A O 1
ATOM 779 N N . ALA A 1 107 ? -5.146 7.488 -12.242 1.00 71.56 107 ALA A N 1
ATOM 780 C CA . ALA A 1 107 ? -5.667 8.848 -12.146 1.00 71.56 107 ALA A CA 1
ATOM 781 C C . ALA A 1 107 ? -7.075 8.968 -12.754 1.00 71.56 107 ALA A C 1
ATOM 783 O O . ALA A 1 107 ? -7.961 9.560 -12.139 1.00 71.56 107 ALA A O 1
ATOM 784 N N . PHE A 1 108 ? -7.322 8.342 -13.907 1.00 71.75 108 PHE A N 1
ATOM 785 C CA . PHE A 1 108 ? -8.642 8.312 -14.544 1.00 71.75 108 PHE A CA 1
ATOM 786 C C . PHE A 1 108 ? -9.661 7.518 -13.713 1.00 71.75 108 PHE A C 1
ATOM 788 O O . PHE A 1 108 ? -10.793 7.955 -13.502 1.00 71.75 108 PHE A O 1
ATOM 795 N N . CYS A 1 109 ? -9.242 6.368 -13.184 1.00 64.62 109 CYS A N 1
ATOM 796 C CA . CYS A 1 109 ? -10.053 5.504 -12.335 1.00 64.62 109 CYS A CA 1
ATOM 797 C C . CYS A 1 109 ? -10.385 6.170 -10.994 1.00 64.62 109 CYS A C 1
ATOM 799 O O . CYS A 1 109 ? -11.482 5.979 -10.493 1.00 64.62 109 CYS A O 1
ATOM 801 N N . LEU A 1 110 ? -9.493 7.007 -10.455 1.00 66.12 110 LEU A N 1
ATOM 802 C CA . LEU A 1 110 ? -9.727 7.890 -9.304 1.00 66.12 110 LEU A CA 1
ATOM 803 C C . LEU A 1 110 ? -10.653 9.067 -9.631 1.00 66.12 110 LEU A C 1
ATOM 805 O O . LEU A 1 110 ? -11.390 9.533 -8.762 1.00 66.12 110 LEU A O 1
ATOM 809 N N . MET A 1 111 ? -10.654 9.543 -10.875 1.00 67.50 111 MET A N 1
ATOM 810 C CA . MET A 1 111 ? -11.530 10.628 -11.314 1.00 67.50 111 MET A CA 1
ATOM 811 C C . MET A 1 111 ? -13.004 10.194 -11.368 1.00 67.50 111 MET A C 1
ATOM 813 O O . MET A 1 111 ? -13.885 10.975 -11.008 1.00 67.50 111 MET A O 1
ATOM 817 N N . LEU A 1 112 ? -13.283 8.937 -11.732 1.00 64.75 112 LEU A N 1
ATOM 818 C CA . LEU A 1 112 ? -14.634 8.355 -11.768 1.00 64.75 112 LEU A CA 1
ATOM 819 C C . LEU A 1 112 ? -15.400 8.418 -10.422 1.00 64.75 112 LEU A C 1
ATOM 821 O O . LEU A 1 112 ? -16.516 8.947 -10.410 1.00 64.75 112 LEU A O 1
ATOM 825 N N . PRO A 1 113 ? -14.857 7.964 -9.274 1.00 60.41 113 PRO A N 1
ATOM 826 C CA . PRO A 1 113 ? -15.546 8.045 -7.989 1.00 60.41 113 PRO A CA 1
ATOM 827 C C . PRO A 1 113 ? -15.646 9.475 -7.451 1.00 60.41 113 PRO A C 1
ATOM 829 O O . PRO A 1 113 ? -16.628 9.812 -6.788 1.00 60.41 113 PRO A O 1
ATOM 832 N N . LEU A 1 114 ? -14.675 10.344 -7.757 1.00 61.12 114 LEU A N 1
ATOM 833 C CA . LEU A 1 114 ? -14.738 11.769 -7.408 1.00 61.12 114 LEU A CA 1
ATOM 834 C C . LEU A 1 114 ? -15.879 12.470 -8.154 1.00 61.12 114 LEU A C 1
ATOM 836 O O . LEU A 1 114 ? -16.617 13.256 -7.554 1.00 61.12 114 LEU A O 1
ATOM 840 N N . LEU A 1 115 ? -16.075 12.139 -9.432 1.00 56.91 115 LEU A N 1
ATOM 841 C CA . LEU A 1 115 ? -17.226 12.588 -10.213 1.00 56.91 115 LEU A CA 1
ATOM 842 C C . LEU A 1 115 ? -18.529 12.025 -9.641 1.00 56.91 115 LEU A C 1
ATOM 844 O O . LEU A 1 115 ? -19.464 12.795 -9.444 1.00 56.91 115 LEU A O 1
ATOM 848 N N . GLN A 1 116 ? -18.595 10.741 -9.271 1.00 55.31 116 GLN A N 1
ATOM 849 C CA . GLN A 1 116 ? -19.798 10.181 -8.638 1.00 55.31 116 GLN A CA 1
ATOM 850 C C . GLN A 1 116 ? -20.168 10.881 -7.319 1.00 55.31 116 GLN A C 1
ATOM 852 O O . GLN A 1 116 ? -21.347 11.189 -7.113 1.00 55.31 116 GLN A O 1
ATOM 857 N N . LYS A 1 117 ? -19.181 11.199 -6.464 1.00 55.41 117 LYS A N 1
ATOM 858 C CA . LYS A 1 117 ? -19.384 11.960 -5.215 1.00 55.41 117 LYS A CA 1
ATOM 859 C C . LYS A 1 117 ? -19.818 13.405 -5.468 1.00 55.41 117 LYS A C 1
ATOM 861 O O . LYS A 1 117 ? -20.677 13.909 -4.750 1.00 55.41 117 LYS A O 1
ATOM 866 N N . LYS A 1 118 ? -19.249 14.075 -6.476 1.00 49.91 118 LYS A N 1
ATOM 867 C CA . LYS A 1 118 ? -19.560 15.481 -6.786 1.00 49.91 118 LYS A CA 1
ATOM 868 C C . LYS A 1 118 ? -20.877 15.651 -7.557 1.00 49.91 118 LYS A C 1
ATOM 870 O O . LYS A 1 118 ? -21.501 16.701 -7.441 1.00 49.91 118 LYS A O 1
ATOM 875 N N . PHE A 1 119 ? -21.318 14.639 -8.312 1.00 49.06 119 PHE A N 1
ATOM 876 C CA . PHE A 1 119 ? -22.484 14.733 -9.203 1.00 49.06 119 PHE A CA 1
ATOM 877 C C . PHE A 1 119 ? -23.766 14.014 -8.747 1.00 49.06 119 PHE A C 1
ATOM 879 O O . PHE A 1 119 ? -24.736 14.060 -9.498 1.00 49.06 119 PHE A O 1
ATOM 886 N N . HIS A 1 120 ? -23.847 13.388 -7.559 1.00 47.78 120 HIS A N 1
ATOM 887 C CA . HIS A 1 120 ? -25.071 12.685 -7.110 1.00 47.78 120 HIS A CA 1
ATOM 888 C C . HIS A 1 120 ? -25.703 11.835 -8.239 1.00 47.78 120 HIS A C 1
ATOM 890 O O . HIS A 1 120 ? -26.886 11.966 -8.567 1.00 47.78 120 HIS A O 1
ATOM 896 N N . VAL A 1 121 ? -24.910 10.969 -8.879 1.00 50.47 121 VAL A N 1
ATOM 897 C CA . VAL A 1 121 ? -25.302 10.255 -10.115 1.00 50.47 121 VAL A CA 1
ATOM 898 C C . VAL A 1 121 ? -26.468 9.265 -9.897 1.00 50.47 121 VAL A C 1
ATOM 900 O O . VAL A 1 121 ? -27.002 8.719 -10.852 1.00 50.47 121 VAL A O 1
ATOM 903 N N . ASN A 1 122 ? -26.987 9.121 -8.673 1.00 46.84 122 ASN A N 1
ATOM 904 C CA . ASN A 1 122 ? -28.293 8.495 -8.439 1.00 46.84 122 ASN A CA 1
ATOM 905 C C . ASN A 1 122 ? -29.483 9.297 -9.005 1.00 46.84 122 ASN A C 1
ATOM 907 O O . ASN A 1 122 ? -30.558 8.728 -9.183 1.00 46.84 122 ASN A O 1
ATOM 911 N N . LYS A 1 123 ? -29.329 10.596 -9.313 1.00 44.09 123 LYS A N 1
ATOM 912 C CA . LYS A 1 123 ? -30.437 11.430 -9.821 1.00 44.09 123 LYS A CA 1
ATOM 913 C C . LYS A 1 123 ? -30.467 11.589 -11.346 1.00 44.09 123 LYS A C 1
ATOM 915 O O . LYS A 1 123 ? -31.507 11.960 -11.882 1.00 44.09 123 LYS A O 1
ATOM 920 N N . VAL A 1 124 ? -29.366 11.299 -12.046 1.00 49.50 124 VAL A N 1
ATOM 921 C CA . VAL A 1 124 ? -29.263 11.502 -13.507 1.00 49.50 124 VAL A CA 1
ATOM 922 C C . VAL A 1 124 ? -29.442 10.192 -14.283 1.00 49.50 124 VAL A C 1
ATOM 924 O O . VAL A 1 124 ? -30.175 10.184 -15.265 1.00 49.50 124 VAL A O 1
ATOM 927 N N . LEU A 1 125 ? -28.907 9.062 -13.795 1.00 49.84 125 LEU A N 1
ATOM 928 C CA . LEU A 1 125 ? -29.120 7.747 -14.430 1.00 49.84 125 LEU A CA 1
ATOM 929 C C . LEU A 1 125 ? -30.555 7.216 -14.261 1.00 49.84 125 LEU A C 1
ATOM 931 O O . LEU A 1 125 ? -31.056 6.533 -15.147 1.00 49.84 125 LEU A O 1
ATOM 935 N N . LYS A 1 126 ? -31.264 7.595 -13.186 1.00 42.72 126 LYS A N 1
ATOM 936 C CA . LYS A 1 126 ? -32.694 7.266 -13.023 1.00 42.72 126 LYS A CA 1
ATOM 937 C C . LYS A 1 126 ? -33.626 8.076 -13.932 1.00 42.72 126 LYS A C 1
ATOM 939 O O . LYS A 1 126 ? -34.748 7.654 -14.159 1.00 42.72 126 LYS A O 1
ATOM 944 N N . LYS A 1 127 ? -33.174 9.208 -14.486 1.00 43.62 127 LYS A N 1
ATOM 945 C CA . LYS A 1 127 ? -33.983 10.053 -15.385 1.00 43.62 127 LYS A CA 1
ATOM 946 C C . LYS A 1 127 ? -33.926 9.639 -16.860 1.00 43.62 127 LYS A C 1
ATOM 948 O O . LYS A 1 127 ? -34.667 10.205 -17.653 1.00 43.62 127 LYS A O 1
ATOM 953 N N . GLY A 1 128 ? -33.058 8.691 -17.227 1.00 46.41 128 GLY A N 1
ATOM 954 C CA . GLY A 1 128 ? -32.947 8.174 -18.597 1.00 46.41 128 GLY A CA 1
ATOM 955 C C . GLY A 1 128 ? -33.816 6.946 -18.895 1.00 46.41 128 GLY A C 1
ATOM 956 O O . GLY A 1 128 ? -33.921 6.567 -20.052 1.00 46.41 128 GLY A O 1
ATOM 957 N N . VAL A 1 129 ? -34.427 6.332 -17.871 1.00 53.94 129 VAL A N 1
ATOM 958 C CA . VAL A 1 129 ? -35.322 5.157 -18.001 1.00 53.94 129 VAL A CA 1
ATOM 959 C C . VAL A 1 129 ? -36.805 5.552 -17.921 1.00 53.94 129 VAL A C 1
ATOM 961 O O . VAL A 1 129 ? -37.684 4.738 -18.167 1.00 53.94 129 VAL A O 1
ATOM 964 N N . GLU A 1 130 ? -37.104 6.822 -17.642 1.00 47.78 130 GLU A N 1
ATOM 965 C CA . GLU A 1 130 ? -38.465 7.357 -17.681 1.00 47.78 130 GLU A CA 1
ATOM 966 C C . GLU A 1 130 ? -38.531 8.507 -18.678 1.00 47.78 130 GLU A C 1
ATOM 968 O O . GLU A 1 130 ? -38.245 9.654 -18.322 1.00 47.78 130 GLU A O 1
ATOM 973 N N . ARG A 1 131 ? -38.893 8.184 -19.924 1.00 31.95 131 ARG A N 1
ATOM 974 C CA . ARG A 1 131 ? -39.657 9.038 -20.848 1.00 31.95 131 ARG A CA 1
ATOM 975 C C . ARG A 1 131 ? -39.845 8.335 -22.195 1.00 31.95 131 ARG A C 1
ATOM 977 O O . ARG A 1 131 ? -38.845 7.962 -22.802 1.00 31.95 131 ARG A O 1
ATOM 984 N N . PRO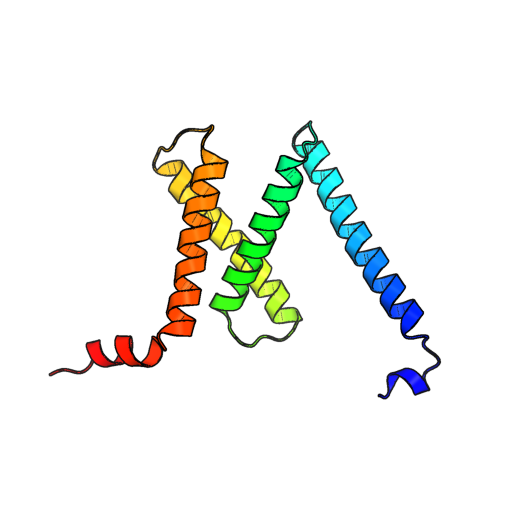 A 1 132 ? -41.038 8.497 -22.771 1.00 46.16 132 PRO A N 1
ATOM 985 C CA . PRO A 1 132 ? -42.290 7.789 -22.493 1.00 46.16 132 PRO A CA 1
ATOM 986 C C . PRO A 1 132 ? -42.462 6.513 -23.335 1.00 46.16 132 PRO A C 1
ATOM 988 O O . PRO A 1 132 ? -41.694 6.327 -24.303 1.00 46.16 132 PRO A O 1
#

Secondary structure (DSSP, 8-state):
-GGGGGT--HHHHHHHHHHHHHHHHHHHHHHHHHHHT---HHHHHHHHHHHHHHHHHHHHHH-S--HHHHHHHHHHHHHHHHHHHHHHHHTT--GGGHHHHHHHHHHHHHHHHHHHHHHTTTTTGGGSS---

Foldseek 3Di:
DCPVVVVDDVVVVVVVVVCVVVVVLVVVLVVVCVVVVHDDPVVVVLVVLLQVLLLVQLCLVPPDDDPVSSVVSSVVSSVVLVVVLVVVVVVDDDDPCSSVVSVVVSVVVVVVVVCCVVPVVVVVVVVVVDDD